Protein AF-T1B5P7-F1 (afdb_monomer)

Foldseek 3Di:
DLVVQQVVQCVPLVHQVSSQVVVVVVCVVLVQVAAHDDGRSPDDDPPGDGDQVSVQSVVVCCCVVPVVCLQVQLPQWDDDPNDIDGQLLCCSVVPVQWSGDDWDDDPVWATWDWIWGADPNDIDIGTDTRDNDPVRNNVVRVVVVVCCVVPDDDDDPDDD

Sequence (160 aa):
GNDATVALAQKIGGTRAGFVSLMNEYARRLGLHSTHYEDVDGLPVPDHYTTARDLAKLSMDLIRDFPQYRFIFKIKKFTWDHITQRNRVTLLWTDPYVKGMKTGYTKAAGYCMIIYADRKGMRLVSVVLKTPSWDARVNDSQALITYGYNFFKNEKVAAA

Radius of gyration: 16.65 Å; Cα contacts (8 Å, |Δi|>4): 221; chains: 1; bounding box: 44×34×43 Å

InterPro domains:
  IPR001967 Peptidase S11, D-alanyl-D-alanine carboxypeptidase A, N-terminal [PF00768] (1-131)
  IPR012338 Beta-lactamase/transpeptidase-like [G3DSA:3.40.710.10] (1-150)
  IPR012338 Beta-lactamase/transpeptidase-like [SSF56601] (1-155)

Solvent-accessible surface area (backbone atoms only — not comparable to full-atom values): 9237 Å² total; per-residue (Å²): 107,54,68,58,35,47,56,49,24,30,72,74,34,71,32,62,68,47,29,26,54,50,51,44,51,50,29,58,76,72,66,27,86,64,49,39,60,69,56,75,61,72,69,95,55,81,80,51,47,64,42,62,66,42,52,46,50,54,50,52,50,48,52,67,77,39,60,90,56,50,62,64,39,54,47,59,65,53,74,55,94,92,44,74,47,70,50,78,49,61,52,57,79,77,36,92,40,39,42,24,68,46,62,49,75,46,92,87,56,30,23,28,30,38,40,35,32,51,59,96,84,46,70,48,74,37,61,44,71,52,28,94,36,76,62,49,29,51,52,52,42,51,48,52,51,51,49,47,66,75,77,51,80,86,76,86,87,68,87,132

Structure (mmCIF, N/CA/C/O backbone):
data_AF-T1B5P7-F1
#
_entry.id   AF-T1B5P7-F1
#
loop_
_atom_site.group_PDB
_atom_site.id
_atom_site.type_symbol
_atom_site.label_atom_id
_atom_site.label_alt_id
_atom_site.label_comp_id
_atom_site.label_asym_id
_atom_site.label_entity_id
_atom_site.label_seq_id
_atom_site.pdbx_PDB_ins_code
_atom_site.Cartn_x
_atom_site.Cartn_y
_atom_site.Cartn_z
_atom_site.occupancy
_atom_site.B_iso_or_equiv
_atom_site.auth_seq_id
_atom_site.auth_comp_id
_atom_site.auth_asym_id
_atom_site.auth_atom_id
_atom_site.pdbx_PDB_model_num
ATOM 1 N N . GLY A 1 1 ? 11.985 1.465 -2.687 1.00 90.31 1 GLY A N 1
ATOM 2 C CA . GLY A 1 1 ? 12.492 1.897 -3.995 1.00 90.31 1 GLY A CA 1
ATOM 3 C C . GLY A 1 1 ? 12.246 0.783 -4.977 1.00 90.31 1 GLY A C 1
ATOM 4 O O . GLY A 1 1 ? 12.108 -0.354 -4.535 1.00 90.31 1 GLY A O 1
ATOM 5 N N . ASN A 1 2 ? 12.152 1.117 -6.260 1.00 95.62 2 ASN A N 1
ATOM 6 C CA . ASN A 1 2 ? 11.946 0.131 -7.324 1.00 95.62 2 ASN A CA 1
ATOM 7 C C . ASN A 1 2 ? 13.191 -0.761 -7.502 1.00 95.62 2 ASN A C 1
ATOM 9 O O . ASN A 1 2 ? 13.100 -1.969 -7.684 1.00 95.62 2 ASN A O 1
ATOM 13 N N . ASP A 1 3 ? 14.370 -0.169 -7.339 1.00 96.38 3 ASP A N 1
ATOM 14 C CA . ASP A 1 3 ? 15.662 -0.846 -7.234 1.00 96.38 3 ASP A CA 1
ATOM 15 C C . ASP A 1 3 ? 15.690 -1.932 -6.144 1.00 96.38 3 ASP A C 1
ATOM 17 O O . ASP A 1 3 ? 16.032 -3.083 -6.408 1.00 96.38 3 ASP A O 1
ATOM 21 N N . ALA A 1 4 ? 15.254 -1.595 -4.929 1.00 96.56 4 ALA A N 1
ATOM 22 C CA . ALA A 1 4 ? 15.198 -2.526 -3.809 1.00 96.56 4 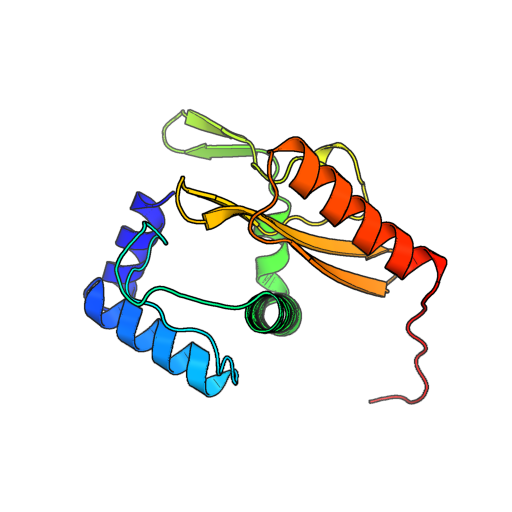ALA A CA 1
ATOM 23 C C . ALA A 1 4 ? 14.209 -3.676 -4.062 1.00 96.56 4 ALA A C 1
ATOM 25 O O . ALA A 1 4 ? 14.487 -4.814 -3.684 1.00 96.56 4 ALA A O 1
ATOM 26 N N . THR A 1 5 ? 13.069 -3.410 -4.714 1.00 96.31 5 THR A N 1
ATOM 27 C CA . THR A 1 5 ? 12.117 -4.471 -5.083 1.00 96.31 5 THR A CA 1
ATOM 28 C C . THR A 1 5 ? 12.699 -5.409 -6.137 1.00 96.31 5 THR A C 1
ATOM 30 O O . THR A 1 5 ? 12.533 -6.618 -6.008 1.00 96.31 5 THR A O 1
ATOM 33 N N . VAL A 1 6 ? 13.449 -4.894 -7.119 1.00 97.50 6 VAL A N 1
ATOM 34 C CA . VAL A 1 6 ? 14.151 -5.728 -8.111 1.00 97.50 6 VAL A CA 1
ATOM 35 C C . VAL A 1 6 ? 15.223 -6.595 -7.449 1.00 97.50 6 VAL A C 1
ATOM 37 O O . VAL A 1 6 ? 15.261 -7.800 -7.700 1.00 97.50 6 VAL A O 1
ATOM 40 N N . ALA A 1 7 ? 16.039 -6.022 -6.560 1.00 97.62 7 ALA A N 1
ATOM 41 C CA . ALA A 1 7 ? 17.080 -6.762 -5.848 1.00 97.62 7 ALA A CA 1
ATOM 42 C C . ALA A 1 7 ? 16.500 -7.909 -4.997 1.00 97.62 7 ALA A C 1
ATOM 44 O O . ALA A 1 7 ? 16.994 -9.038 -5.043 1.00 97.62 7 ALA A O 1
ATOM 45 N N . LEU A 1 8 ? 15.413 -7.651 -4.258 1.00 96.88 8 LEU A N 1
ATOM 46 C CA . LEU A 1 8 ? 14.709 -8.683 -3.489 1.00 96.88 8 LEU A CA 1
ATOM 47 C C . LEU A 1 8 ? 14.085 -9.751 -4.392 1.00 96.88 8 LEU A C 1
ATOM 49 O O . LEU A 1 8 ? 14.210 -10.941 -4.104 1.00 96.88 8 LEU A O 1
ATOM 53 N N . ALA A 1 9 ? 13.456 -9.339 -5.494 1.00 97.38 9 ALA A N 1
ATOM 54 C CA . ALA A 1 9 ? 12.840 -10.254 -6.444 1.00 97.38 9 ALA A CA 1
ATOM 55 C C . ALA A 1 9 ? 13.860 -11.227 -7.045 1.00 97.38 9 ALA A C 1
ATOM 57 O O . ALA A 1 9 ? 13.623 -12.431 -7.064 1.00 97.38 9 ALA A O 1
ATOM 58 N N . GLN A 1 10 ? 15.022 -10.729 -7.470 1.00 96.44 10 GLN A N 1
ATOM 59 C CA . GLN A 1 10 ? 16.099 -11.572 -7.992 1.00 96.44 10 GLN A CA 1
ATOM 60 C C . GLN A 1 10 ? 16.658 -12.512 -6.921 1.00 96.44 10 GLN A C 1
ATOM 62 O O . GLN A 1 10 ? 16.913 -13.680 -7.204 1.00 96.44 10 GLN A O 1
ATOM 67 N N . LYS A 1 11 ? 16.808 -12.041 -5.676 1.00 97.38 11 LYS A N 1
ATOM 68 C CA . LYS A 1 11 ? 17.317 -12.875 -4.580 1.00 97.38 11 LYS A CA 1
ATOM 69 C C . LYS A 1 11 ? 16.371 -14.022 -4.217 1.00 97.38 11 LYS A C 1
ATOM 71 O O . LYS A 1 11 ? 16.850 -15.105 -3.895 1.00 97.38 11 LYS A O 1
ATOM 76 N N . ILE A 1 12 ? 15.061 -13.776 -4.224 1.00 96.88 12 ILE A N 1
ATOM 77 C CA . ILE A 1 12 ? 14.046 -14.737 -3.766 1.00 96.88 12 ILE A CA 1
ATOM 78 C C . ILE A 1 12 ? 13.537 -15.605 -4.920 1.00 96.88 12 ILE A C 1
ATOM 80 O O . ILE A 1 12 ? 13.464 -16.821 -4.791 1.00 96.88 12 ILE A O 1
ATOM 84 N N . GLY A 1 13 ? 13.181 -14.989 -6.046 1.00 95.12 13 GLY A N 1
ATOM 85 C CA . GLY A 1 13 ? 12.607 -15.665 -7.211 1.00 95.12 13 GLY A CA 1
ATOM 86 C C . GLY A 1 13 ? 13.634 -16.103 -8.255 1.00 95.12 13 GLY A C 1
ATOM 87 O O . GLY A 1 13 ? 13.242 -16.580 -9.319 1.00 95.12 13 GLY A O 1
ATOM 88 N N . GLY A 1 14 ? 14.932 -15.878 -8.020 1.00 96.62 14 GLY A N 1
ATOM 89 C CA . GLY A 1 14 ? 16.029 -16.113 -8.971 1.00 96.62 14 GLY A CA 1
ATOM 90 C C . GLY A 1 14 ? 16.070 -15.105 -10.129 1.00 96.62 14 GLY A C 1
ATOM 91 O O . GLY A 1 14 ? 17.137 -14.675 -10.559 1.00 96.62 14 GLY A O 1
ATOM 92 N N . THR A 1 15 ? 14.903 -14.678 -10.612 1.00 97.38 15 THR A N 1
ATOM 93 C CA . THR A 1 15 ? 14.708 -13.666 -11.655 1.00 97.38 15 THR A CA 1
ATOM 94 C C . THR A 1 15 ? 13.491 -12.792 -11.333 1.00 97.38 15 THR A C 1
ATOM 96 O O . THR A 1 15 ? 12.664 -13.151 -10.492 1.00 97.38 15 THR A O 1
ATOM 99 N N . ARG A 1 16 ? 13.333 -11.656 -12.032 1.00 96.75 16 ARG A N 1
ATOM 100 C CA . ARG A 1 16 ? 12.117 -10.822 -11.927 1.00 96.75 16 ARG A CA 1
ATOM 101 C C . ARG A 1 16 ? 10.865 -11.624 -12.300 1.00 96.75 16 ARG A C 1
ATOM 103 O O . ARG A 1 16 ? 9.913 -11.637 -11.531 1.00 96.75 16 ARG A O 1
ATOM 110 N N . ALA A 1 17 ? 10.908 -12.345 -13.423 1.00 97.12 17 ALA A N 1
ATOM 111 C CA . ALA A 1 17 ? 9.800 -13.178 -13.891 1.00 97.12 17 ALA A CA 1
ATOM 112 C C . ALA A 1 17 ? 9.455 -14.300 -12.898 1.00 97.12 17 ALA A C 1
ATOM 114 O O . ALA A 1 17 ? 8.288 -14.520 -12.592 1.00 97.12 17 ALA A O 1
ATOM 115 N N . GLY A 1 18 ? 10.469 -14.960 -12.327 1.00 98.00 18 GLY A N 1
ATOM 116 C CA . GLY A 1 18 ? 10.265 -15.972 -11.289 1.00 98.00 18 GLY A CA 1
ATOM 117 C C . GLY A 1 18 ? 9.552 -15.410 -10.059 1.00 98.00 18 GLY A C 1
ATOM 118 O O . GLY A 1 18 ? 8.636 -16.037 -9.533 1.00 98.00 18 GLY A O 1
ATOM 119 N N . PHE A 1 19 ? 9.900 -14.192 -9.636 1.00 98.50 19 PHE A N 1
ATOM 120 C CA . PHE A 1 19 ? 9.207 -13.535 -8.530 1.00 98.50 19 PHE A CA 1
ATOM 121 C C . PHE A 1 19 ? 7.778 -13.101 -8.890 1.00 98.50 19 PHE A C 1
ATOM 123 O O . PHE A 1 19 ? 6.884 -13.261 -8.066 1.00 98.50 19 PHE A O 1
ATOM 130 N N . VAL A 1 20 ? 7.526 -12.620 -10.112 1.00 98.44 20 VAL A N 1
ATOM 131 C CA . VAL A 1 20 ? 6.162 -12.316 -10.592 1.00 98.44 20 VAL A CA 1
ATOM 132 C C . VAL A 1 20 ? 5.275 -13.568 -10.563 1.00 98.44 20 VAL A C 1
ATOM 134 O O . VAL A 1 20 ? 4.141 -13.507 -10.084 1.00 98.44 20 VAL A O 1
ATOM 137 N N . SER A 1 21 ? 5.801 -14.729 -10.965 1.00 98.38 21 SER A N 1
ATOM 138 C CA . SER A 1 21 ? 5.089 -16.009 -10.837 1.00 98.38 21 SER A CA 1
ATOM 139 C C . SER A 1 21 ? 4.697 -16.309 -9.387 1.00 98.38 21 SER A C 1
ATOM 141 O O . SER A 1 21 ? 3.554 -16.693 -9.133 1.00 98.38 21 SER A O 1
ATOM 143 N N . LEU A 1 22 ? 5.598 -16.063 -8.425 1.00 98.31 22 LEU A N 1
ATOM 144 C CA . LEU A 1 22 ? 5.288 -16.184 -6.995 1.00 98.31 22 LEU A CA 1
ATOM 145 C C . LEU A 1 22 ? 4.212 -15.179 -6.567 1.00 98.31 22 LEU A C 1
ATOM 147 O O . LEU A 1 22 ? 3.277 -15.555 -5.866 1.00 98.31 22 LEU A O 1
ATOM 151 N N . MET A 1 23 ? 4.291 -13.917 -7.000 1.00 98.50 23 MET A N 1
ATOM 152 C CA . MET A 1 23 ? 3.285 -12.897 -6.676 1.00 98.50 23 MET A CA 1
ATOM 153 C C . MET A 1 23 ? 1.882 -13.329 -7.125 1.00 98.50 23 MET A C 1
ATOM 155 O O . MET A 1 23 ? 0.939 -13.255 -6.337 1.00 98.50 23 MET A O 1
ATOM 159 N N . ASN A 1 24 ? 1.745 -13.847 -8.348 1.00 98.62 24 ASN A N 1
ATOM 160 C CA . ASN A 1 24 ? 0.469 -14.337 -8.881 1.00 98.62 24 ASN A CA 1
ATOM 161 C C . ASN A 1 24 ? 0.011 -15.654 -8.234 1.00 98.62 24 ASN A C 1
ATOM 163 O O . ASN A 1 24 ? -1.187 -15.913 -8.094 1.00 98.62 24 ASN A O 1
ATOM 167 N N . GLU A 1 25 ? 0.939 -16.506 -7.800 1.00 98.31 25 GLU A N 1
ATOM 168 C CA . GLU A 1 25 ? 0.613 -17.669 -6.977 1.00 98.31 25 GLU A CA 1
ATOM 169 C C . GLU A 1 25 ? 0.034 -17.252 -5.619 1.00 98.31 25 GLU A C 1
ATOM 171 O O . GLU A 1 25 ? -1.021 -17.750 -5.220 1.00 98.31 25 GLU A O 1
ATOM 176 N N . TYR A 1 26 ? 0.667 -16.298 -4.934 1.00 98.00 26 TYR A N 1
ATOM 177 C CA . TYR A 1 26 ? 0.156 -15.760 -3.675 1.00 98.00 26 TYR A CA 1
ATOM 178 C C . TYR A 1 26 ? -1.169 -15.024 -3.861 1.00 98.00 26 TYR A C 1
ATOM 180 O O . TYR A 1 26 ? -2.063 -15.210 -3.039 1.00 98.00 26 TYR A O 1
ATOM 188 N N . ALA A 1 27 ? -1.346 -14.266 -4.946 1.00 98.50 27 ALA A N 1
ATOM 189 C CA . ALA A 1 27 ? -2.622 -13.634 -5.269 1.00 98.50 27 ALA A CA 1
ATOM 190 C C . ALA A 1 27 ? -3.759 -14.667 -5.315 1.00 98.50 27 ALA A C 1
ATOM 192 O O . ALA A 1 27 ? -4.775 -14.497 -4.642 1.00 98.50 27 ALA A O 1
ATOM 193 N N . ARG A 1 28 ? -3.550 -15.798 -6.004 1.00 98.12 28 ARG A N 1
ATOM 194 C CA . ARG A 1 28 ? -4.520 -16.906 -6.044 1.00 98.12 28 ARG A CA 1
ATOM 195 C C . ARG A 1 28 ? -4.746 -17.538 -4.672 1.00 98.12 28 ARG A C 1
ATOM 197 O O . ARG A 1 28 ? -5.8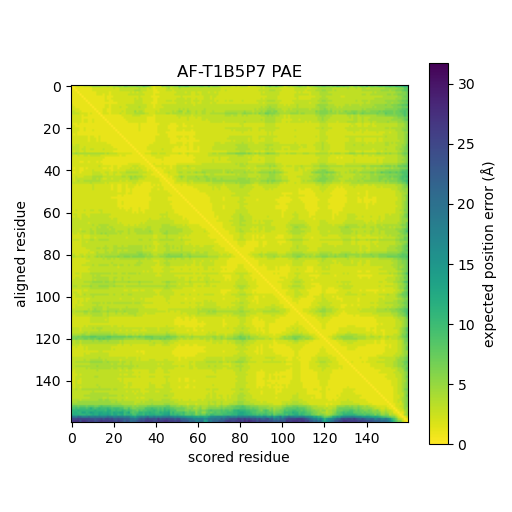95 -17.702 -4.273 1.00 98.12 28 ARG A O 1
ATOM 204 N N . ARG A 1 29 ? -3.677 -17.855 -3.931 1.00 97.88 29 ARG A N 1
ATOM 205 C CA . ARG A 1 29 ? -3.766 -18.460 -2.584 1.00 97.88 29 ARG A CA 1
ATOM 206 C C . ARG A 1 29 ? -4.511 -17.568 -1.588 1.00 97.88 29 ARG A C 1
ATOM 208 O O . ARG A 1 29 ? -5.212 -18.068 -0.717 1.00 97.88 29 ARG A O 1
ATOM 215 N N . LEU A 1 30 ? -4.366 -16.253 -1.726 1.00 97.50 30 LEU A N 1
ATOM 216 C CA . LEU A 1 30 ? -5.038 -15.259 -0.895 1.00 97.50 30 LEU A CA 1
ATOM 217 C C . LEU A 1 30 ? -6.450 -14.917 -1.396 1.00 97.50 30 LEU A C 1
ATOM 219 O O . LEU A 1 30 ? -7.139 -14.150 -0.726 1.00 97.50 30 LEU A O 1
ATOM 223 N N . GLY A 1 31 ? -6.901 -15.460 -2.531 1.00 98.12 31 GLY A N 1
ATOM 224 C CA . GLY A 1 31 ? -8.217 -15.161 -3.104 1.00 98.12 31 GLY A CA 1
ATOM 225 C C . GLY A 1 31 ? -8.336 -13.745 -3.680 1.00 98.12 31 GLY A C 1
ATOM 226 O O . GLY A 1 31 ? -9.409 -13.148 -3.630 1.00 98.12 31 GLY A O 1
ATOM 227 N N . LEU A 1 32 ? -7.239 -13.178 -4.191 1.00 98.56 32 LEU A N 1
ATOM 228 C CA . LEU A 1 32 ? -7.210 -11.882 -4.880 1.00 98.56 32 LEU A CA 1
ATOM 229 C C . LEU A 1 32 ? -7.627 -12.070 -6.348 1.00 98.56 32 LEU A C 1
ATOM 231 O O . LEU A 1 32 ? -6.805 -12.035 -7.261 1.00 98.56 32 LEU A O 1
ATOM 235 N N . HIS A 1 33 ? -8.908 -12.367 -6.566 1.00 96.56 33 HIS A N 1
ATOM 236 C CA . HIS A 1 33 ? -9.436 -12.802 -7.866 1.00 96.56 33 HIS A CA 1
ATOM 237 C C . HIS A 1 33 ? -9.447 -11.722 -8.953 1.00 96.56 33 HIS A C 1
ATOM 239 O O . HIS A 1 33 ? -9.690 -12.028 -10.116 1.00 96.56 33 HIS A O 1
ATOM 245 N N . SER A 1 34 ? -9.223 -10.461 -8.598 1.00 98.50 34 SER A N 1
ATOM 246 C CA . SER A 1 34 ? -9.196 -9.334 -9.528 1.00 98.50 34 SER A CA 1
ATOM 247 C C . SER A 1 34 ? -7.844 -8.626 -9.480 1.00 98.50 34 SER A C 1
ATOM 249 O O . SER A 1 34 ? -7.777 -7.401 -9.590 1.00 98.50 34 SER A O 1
ATOM 251 N N . THR A 1 35 ? -6.775 -9.402 -9.292 1.00 98.62 35 THR A N 1
ATOM 252 C CA . THR A 1 35 ? -5.394 -8.932 -9.223 1.00 98.62 35 THR A CA 1
ATOM 253 C C . THR A 1 35 ? -4.493 -9.800 -10.089 1.00 98.62 35 THR A C 1
ATOM 255 O O . THR A 1 35 ? -4.491 -11.022 -9.952 1.00 98.62 35 THR A O 1
ATOM 258 N N . HIS A 1 36 ? -3.700 -9.154 -10.940 1.00 98.56 36 HIS A N 1
ATOM 259 C CA . HIS A 1 36 ? -2.663 -9.784 -11.748 1.00 98.56 36 HIS A CA 1
ATOM 260 C C . HIS A 1 36 ? -1.420 -8.898 -11.759 1.00 98.56 36 HIS A C 1
ATOM 262 O O . HIS A 1 36 ? -1.506 -7.683 -11.950 1.00 98.56 36 HIS A O 1
ATOM 268 N N . TYR A 1 37 ? -0.266 -9.507 -11.518 1.00 98.50 37 TYR A N 1
ATOM 269 C CA . TYR A 1 37 ? 1.023 -8.836 -11.490 1.00 98.50 37 TYR A CA 1
ATOM 270 C C . TYR A 1 37 ? 1.838 -9.211 -12.722 1.00 98.50 37 TYR A C 1
ATOM 272 O O . TYR A 1 37 ? 1.968 -10.385 -13.053 1.00 98.50 37 TYR A O 1
ATOM 280 N N . GLU A 1 38 ? 2.448 -8.207 -13.338 1.00 98.06 38 GLU A N 1
ATOM 281 C CA . GLU A 1 38 ? 3.371 -8.362 -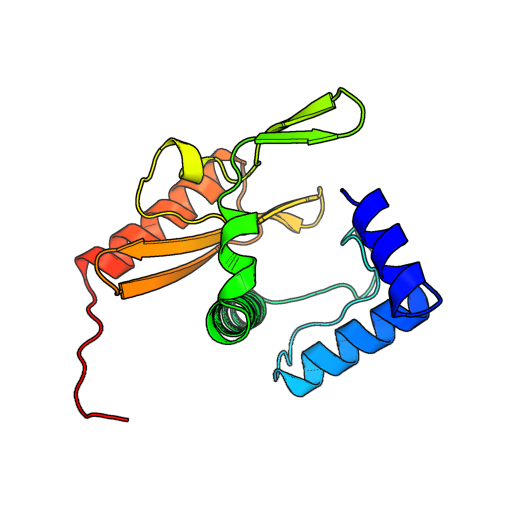14.478 1.00 98.06 38 GLU A CA 1
ATOM 282 C C . GLU A 1 38 ? 4.745 -7.730 -14.206 1.00 98.06 38 GLU A C 1
ATOM 284 O O . GLU A 1 38 ? 5.684 -7.863 -14.984 1.00 98.06 38 GLU A O 1
ATOM 289 N N . ASP A 1 39 ? 4.896 -7.048 -13.067 1.00 96.12 39 ASP A N 1
ATOM 290 C CA . ASP A 1 39 ? 6.175 -6.483 -12.644 1.00 96.12 39 ASP A CA 1
ATOM 291 C C . ASP A 1 39 ? 6.288 -6.473 -11.118 1.00 96.12 39 ASP A C 1
ATOM 293 O O . ASP A 1 39 ? 5.296 -6.523 -10.390 1.00 96.12 39 ASP A O 1
ATOM 297 N N . VAL A 1 40 ? 7.521 -6.396 -10.634 1.00 96.81 40 VAL A N 1
ATOM 298 C CA . VAL A 1 40 ? 7.879 -6.464 -9.215 1.00 96.81 40 VAL A CA 1
ATOM 299 C C . VAL A 1 40 ? 7.899 -5.095 -8.540 1.00 96.81 40 VAL A C 1
ATOM 301 O O . VAL A 1 40 ? 7.814 -5.014 -7.316 1.00 96.81 40 VAL A O 1
ATOM 304 N N . ASP A 1 41 ? 8.035 -4.018 -9.317 1.00 94.81 41 ASP A N 1
ATOM 305 C CA . ASP A 1 41 ? 8.177 -2.653 -8.801 1.00 94.81 41 ASP A CA 1
ATOM 306 C C . ASP A 1 41 ? 6.920 -1.776 -8.991 1.00 94.81 41 ASP A C 1
ATOM 308 O O . ASP A 1 41 ? 6.811 -0.703 -8.385 1.00 94.81 41 ASP A O 1
ATOM 312 N N . GLY A 1 42 ? 5.941 -2.267 -9.760 1.00 92.38 42 GLY A N 1
ATOM 313 C CA . GLY A 1 42 ? 4.647 -1.622 -9.988 1.00 92.38 42 GLY A CA 1
ATOM 314 C C . GLY A 1 42 ? 4.661 -0.496 -11.025 1.00 92.38 42 GLY A C 1
ATOM 315 O O . GLY A 1 42 ? 3.723 0.309 -11.051 1.00 92.38 42 GLY A O 1
ATOM 316 N N . LEU A 1 43 ? 5.708 -0.387 -11.851 1.00 93.94 43 LEU A N 1
ATOM 317 C CA . LEU A 1 43 ? 5.681 0.494 -13.015 1.00 93.94 43 LEU A CA 1
ATOM 318 C C . LEU A 1 43 ? 4.595 0.062 -14.021 1.00 93.94 43 LEU A C 1
ATOM 320 O O . LEU A 1 43 ? 4.212 -1.108 -14.057 1.00 93.94 43 LEU A O 1
ATOM 324 N N . PRO A 1 44 ? 4.053 0.999 -14.828 1.00 93.31 44 PRO A N 1
ATOM 325 C CA . PRO A 1 44 ? 2.992 0.677 -15.775 1.00 93.31 44 PRO A CA 1
ATOM 326 C C . PRO A 1 44 ? 3.457 -0.333 -16.825 1.00 93.31 44 PRO A C 1
ATOM 328 O O . PRO A 1 44 ? 4.335 -0.028 -17.631 1.00 93.31 44 PRO A O 1
ATOM 331 N N . VAL A 1 45 ? 2.812 -1.495 -16.848 1.00 95.44 45 VAL A N 1
ATOM 332 C CA . VAL A 1 45 ? 2.955 -2.517 -17.889 1.00 95.44 45 VAL A CA 1
ATOM 333 C C . VAL A 1 45 ? 1.561 -3.075 -18.221 1.00 95.44 45 VAL A C 1
ATOM 335 O O . VAL A 1 45 ? 0.665 -2.976 -17.373 1.00 95.44 45 VAL A O 1
ATOM 338 N N . PRO A 1 46 ? 1.331 -3.608 -19.436 1.00 96.12 46 PRO A N 1
ATOM 339 C CA . PRO A 1 46 ? 0.067 -4.259 -19.783 1.00 96.12 46 PRO A CA 1
ATOM 340 C C . PRO A 1 46 ? -0.307 -5.354 -18.782 1.00 96.12 46 PRO A C 1
ATOM 342 O O . PRO A 1 46 ? 0.571 -5.943 -18.164 1.00 96.12 46 PRO A O 1
ATOM 345 N N . ASP A 1 47 ? -1.606 -5.584 -18.600 1.00 96.12 47 ASP A N 1
ATOM 346 C CA . ASP A 1 47 ? -2.171 -6.609 -17.712 1.00 96.12 47 ASP A CA 1
ATOM 347 C C . ASP A 1 47 ? -1.757 -6.541 -16.227 1.00 96.12 47 ASP A C 1
ATOM 349 O O . ASP A 1 47 ? -2.195 -7.359 -15.431 1.00 96.12 47 ASP A O 1
ATOM 353 N N . HIS A 1 48 ? -1.043 -5.505 -15.778 1.00 97.62 48 HIS A N 1
ATOM 354 C CA . HIS A 1 48 ? -0.784 -5.268 -14.355 1.00 97.62 48 HIS A CA 1
ATOM 355 C C . HIS A 1 48 ? -1.954 -4.526 -13.691 1.00 97.62 48 HIS A C 1
ATOM 357 O O . HIS A 1 48 ? -2.084 -3.303 -13.820 1.00 97.62 48 HIS A O 1
ATOM 363 N N . TYR A 1 49 ? -2.803 -5.233 -12.946 1.00 97.75 49 TYR A N 1
ATOM 364 C CA . TYR A 1 49 ? -4.005 -4.649 -12.343 1.00 97.75 49 TYR A CA 1
ATOM 365 C C . TYR A 1 49 ? -4.352 -5.226 -10.970 1.00 97.75 49 TYR A C 1
ATOM 367 O O . TYR A 1 49 ? -3.890 -6.282 -10.552 1.00 97.75 49 TYR A O 1
ATOM 375 N N . THR A 1 50 ? -5.198 -4.495 -10.248 1.00 98.44 50 THR A N 1
ATOM 376 C CA . THR A 1 50 ? -5.778 -4.903 -8.966 1.00 98.44 50 THR A CA 1
ATOM 377 C C . THR A 1 50 ? -7.067 -4.115 -8.709 1.00 98.44 50 THR A C 1
ATOM 379 O O . THR A 1 50 ? -7.427 -3.224 -9.483 1.00 98.44 50 THR A O 1
ATOM 382 N N . THR A 1 51 ? -7.750 -4.388 -7.598 1.00 98.62 51 THR A N 1
ATOM 383 C CA . THR A 1 51 ? -8.925 -3.634 -7.145 1.00 98.62 51 THR A CA 1
ATOM 384 C C . THR A 1 51 ? -8.730 -3.097 -5.732 1.00 98.62 51 THR A C 1
ATOM 386 O O . THR A 1 51 ? -7.909 -3.591 -4.959 1.00 98.62 51 THR A O 1
ATOM 389 N N . ALA A 1 52 ? -9.536 -2.103 -5.344 1.00 98.50 52 ALA A N 1
ATOM 390 C CA . ALA A 1 52 ? -9.524 -1.600 -3.971 1.00 98.50 52 ALA A CA 1
ATOM 391 C C . ALA A 1 52 ? -9.849 -2.704 -2.945 1.00 98.50 52 ALA A C 1
ATOM 393 O O . ALA A 1 52 ? -9.275 -2.725 -1.858 1.00 98.50 52 ALA A O 1
ATOM 394 N N . ARG A 1 53 ? -10.733 -3.646 -3.307 1.00 98.69 53 ARG A N 1
ATOM 395 C CA . ARG A 1 53 ? -11.129 -4.778 -2.460 1.00 98.69 53 ARG A CA 1
ATOM 396 C C . ARG A 1 53 ? -9.974 -5.754 -2.242 1.00 98.69 53 ARG A C 1
ATOM 398 O O . ARG A 1 53 ? -9.702 -6.107 -1.096 1.00 98.69 53 ARG A O 1
ATOM 405 N N . ASP A 1 54 ? -9.284 -6.143 -3.308 1.00 98.81 54 ASP A N 1
ATOM 406 C CA . ASP A 1 54 ? -8.153 -7.071 -3.218 1.00 98.81 54 ASP A CA 1
ATOM 407 C C . ASP A 1 54 ? -6.990 -6.452 -2.443 1.00 98.81 54 ASP A C 1
ATOM 409 O O . ASP A 1 54 ? -6.413 -7.092 -1.567 1.00 98.81 54 ASP A O 1
ATOM 413 N N . LEU A 1 55 ? -6.702 -5.169 -2.674 1.00 98.69 55 LEU A N 1
ATOM 414 C CA . LEU A 1 55 ? -5.699 -4.438 -1.903 1.00 98.69 55 LEU A CA 1
ATOM 415 C C . LEU A 1 55 ? -6.067 -4.322 -0.421 1.00 98.69 55 LEU A C 1
ATOM 417 O O . LEU A 1 55 ? -5.187 -4.439 0.437 1.00 98.69 55 LEU A O 1
ATOM 421 N N . ALA A 1 56 ? -7.348 -4.115 -0.098 1.00 98.50 56 ALA A N 1
ATOM 422 C CA . ALA A 1 56 ? -7.813 -4.107 1.284 1.00 98.50 56 ALA A CA 1
ATOM 423 C C . ALA A 1 56 ? -7.612 -5.484 1.928 1.00 98.50 56 ALA A C 1
ATOM 425 O O . ALA A 1 56 ? -7.076 -5.564 3.034 1.00 98.50 56 ALA A O 1
ATOM 426 N N . LYS A 1 57 ? -7.964 -6.566 1.220 1.00 98.50 57 LYS A N 1
ATOM 427 C CA . LYS A 1 57 ? -7.749 -7.940 1.686 1.00 98.50 57 LYS A CA 1
ATOM 428 C C . LYS A 1 57 ? -6.269 -8.233 1.922 1.00 98.50 57 LYS A C 1
ATOM 430 O O . LYS A 1 57 ? -5.906 -8.615 3.030 1.00 98.50 57 LYS A O 1
ATOM 435 N N . LEU A 1 58 ? -5.421 -7.976 0.927 1.00 98.38 58 LEU A N 1
ATOM 436 C CA . LEU A 1 58 ? -3.973 -8.161 1.017 1.00 98.38 58 LEU A CA 1
ATOM 437 C C . LEU A 1 58 ? -3.381 -7.388 2.199 1.00 98.38 58 LEU A C 1
ATOM 439 O O . LEU A 1 58 ? -2.557 -7.913 2.942 1.00 98.38 58 LEU A O 1
ATOM 443 N N . SER A 1 59 ? -3.825 -6.148 2.404 1.00 98.00 59 SER A N 1
ATOM 444 C CA . SER A 1 59 ? -3.380 -5.319 3.524 1.00 98.00 59 SER A CA 1
ATOM 445 C C . SER A 1 59 ? -3.790 -5.911 4.871 1.00 98.00 59 SER A C 1
ATOM 447 O O . SER A 1 59 ? -2.967 -5.974 5.783 1.00 98.00 59 SER A O 1
ATOM 449 N N . MET A 1 60 ? -5.040 -6.365 5.005 1.00 96.75 60 MET A N 1
ATOM 450 C CA . MET A 1 60 ? -5.527 -7.014 6.224 1.00 96.75 60 MET A CA 1
ATOM 451 C C . MET A 1 60 ? -4.783 -8.321 6.514 1.00 96.75 60 MET A C 1
ATOM 453 O O . MET A 1 60 ? -4.373 -8.527 7.656 1.00 96.75 60 MET A O 1
ATOM 457 N N . ASP A 1 61 ? -4.560 -9.160 5.500 1.00 97.06 61 ASP A N 1
ATOM 458 C CA . ASP A 1 61 ? -3.803 -10.410 5.623 1.00 97.06 61 ASP A CA 1
ATOM 459 C C . ASP A 1 61 ? -2.346 -10.128 6.025 1.00 97.06 61 ASP A C 1
ATOM 461 O O . ASP A 1 61 ? -1.852 -10.701 6.992 1.00 97.06 61 ASP A O 1
ATOM 465 N N . LEU A 1 62 ? -1.684 -9.153 5.388 1.00 96.12 62 LEU A N 1
ATOM 466 C CA . LEU A 1 62 ? -0.319 -8.743 5.735 1.00 96.12 62 LEU A CA 1
ATOM 467 C C . LEU A 1 62 ? -0.212 -8.267 7.188 1.00 96.12 62 LEU A C 1
ATOM 469 O O . LEU A 1 62 ? 0.715 -8.635 7.909 1.00 96.12 62 LEU A O 1
ATOM 473 N N . ILE A 1 63 ? -1.166 -7.446 7.632 1.00 95.44 63 ILE A N 1
ATOM 474 C CA . ILE A 1 63 ? -1.212 -6.978 9.016 1.00 95.44 63 ILE A CA 1
ATOM 475 C C . ILE A 1 63 ? -1.441 -8.169 9.943 1.00 95.44 63 ILE A C 1
ATOM 477 O O . ILE A 1 63 ? -0.726 -8.276 10.936 1.00 95.44 63 ILE A O 1
ATOM 481 N N 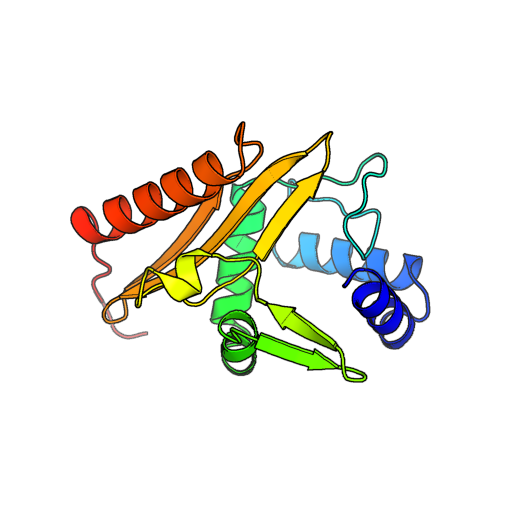. ARG A 1 64 ? -2.406 -9.049 9.662 1.00 94.94 64 ARG A N 1
ATOM 482 C CA . ARG A 1 64 ? -2.762 -10.193 10.514 1.00 94.94 64 ARG A CA 1
ATOM 483 C C . ARG A 1 64 ? -1.612 -11.189 10.651 1.00 94.94 64 ARG A C 1
ATOM 485 O O . ARG A 1 64 ? -1.243 -11.489 11.783 1.00 94.94 64 ARG A O 1
ATOM 492 N N . ASP A 1 65 ? -1.055 -11.632 9.530 1.00 96.56 65 ASP A N 1
ATOM 493 C CA . ASP A 1 65 ? -0.172 -12.802 9.450 1.00 96.56 65 ASP A CA 1
ATOM 494 C C . ASP A 1 65 ? 1.297 -12.452 9.704 1.00 96.56 65 ASP A C 1
ATOM 496 O O . ASP A 1 65 ? 2.081 -13.309 10.106 1.00 96.56 65 ASP A O 1
ATOM 500 N N . PHE A 1 66 ? 1.667 -11.176 9.541 1.00 96.38 66 PHE A N 1
ATOM 501 C CA . PHE A 1 66 ? 3.037 -10.703 9.741 1.00 96.38 66 PHE A CA 1
ATOM 502 C C . PHE A 1 66 ? 3.136 -9.546 10.753 1.00 96.38 66 PHE A C 1
ATOM 504 O O . PHE A 1 66 ? 3.669 -8.469 10.444 1.00 96.38 66 PHE A O 1
ATOM 511 N N . PRO A 1 67 ? 2.645 -9.726 11.997 1.00 95.12 67 PRO A N 1
ATOM 512 C CA . PRO A 1 67 ? 2.660 -8.682 13.018 1.00 95.12 67 PRO A CA 1
ATOM 513 C C . PRO A 1 67 ? 4.057 -8.130 13.316 1.00 95.12 67 PRO A C 1
ATOM 515 O O . PRO A 1 67 ? 4.198 -6.932 13.579 1.00 95.12 67 PRO A O 1
ATOM 518 N N . GLN A 1 68 ? 5.081 -8.977 13.217 1.00 96.50 68 GLN A N 1
ATOM 519 C CA . GLN A 1 68 ? 6.484 -8.644 13.435 1.00 96.50 68 GLN A CA 1
ATOM 520 C C . GLN A 1 68 ? 7.036 -7.631 12.427 1.00 96.50 68 GLN A C 1
ATOM 522 O O . GLN A 1 68 ? 8.016 -6.965 12.738 1.00 96.50 68 GLN A O 1
ATOM 527 N N . TYR A 1 69 ? 6.413 -7.459 11.254 1.00 94.88 69 TYR A N 1
ATOM 528 C CA . TYR A 1 69 ? 6.875 -6.518 10.223 1.00 94.88 69 TYR A CA 1
ATOM 529 C C . TYR A 1 69 ? 6.072 -5.216 10.164 1.00 94.88 69 TYR A C 1
ATOM 531 O O . TYR A 1 69 ? 6.491 -4.267 9.500 1.00 94.88 69 TYR A O 1
ATOM 539 N N . ARG A 1 70 ? 4.969 -5.094 10.920 1.00 92.56 70 ARG A N 1
ATOM 540 C CA . ARG A 1 70 ? 4.133 -3.875 10.950 1.00 92.56 70 ARG A CA 1
ATOM 541 C C . ARG A 1 70 ? 4.934 -2.611 11.276 1.00 92.56 70 ARG A C 1
ATOM 543 O O . ARG A 1 70 ? 4.554 -1.516 10.867 1.00 92.56 70 ARG A O 1
ATOM 550 N N . PHE A 1 71 ? 6.035 -2.742 12.022 1.00 94.19 71 PHE A N 1
ATOM 551 C CA . PHE A 1 71 ? 6.858 -1.597 12.398 1.00 94.19 71 PHE A CA 1
ATOM 552 C C . PHE A 1 71 ? 7.509 -0.899 11.198 1.00 94.19 71 PHE A C 1
ATOM 554 O O . PHE A 1 71 ? 7.762 0.300 11.284 1.00 94.19 71 PHE A O 1
ATOM 561 N N . ILE A 1 72 ? 7.748 -1.608 10.091 1.00 95.94 72 ILE A N 1
ATOM 562 C CA . ILE A 1 72 ? 8.391 -1.048 8.898 1.00 95.94 72 ILE A CA 1
ATOM 563 C C . ILE A 1 72 ? 7.544 0.102 8.343 1.00 95.94 72 ILE A C 1
ATOM 565 O O . ILE A 1 72 ? 8.060 1.170 8.018 1.00 95.94 72 ILE A O 1
ATOM 569 N N . PHE A 1 73 ? 6.220 -0.068 8.332 1.00 96.44 73 PHE A N 1
ATOM 570 C CA . PHE A 1 73 ? 5.285 0.918 7.798 1.00 96.44 73 PHE A CA 1
ATOM 571 C C . PHE A 1 73 ? 5.243 2.235 8.580 1.00 96.44 73 PHE A C 1
ATOM 573 O O . PHE A 1 73 ? 4.969 3.276 7.982 1.00 96.44 73 PHE A O 1
ATOM 580 N N . LYS A 1 74 ? 5.554 2.213 9.884 1.00 95.62 74 LYS A N 1
ATOM 581 C CA . LYS A 1 74 ? 5.579 3.410 10.747 1.00 95.62 74 LYS A CA 1
ATOM 582 C C . LYS A 1 74 ? 6.935 4.120 10.775 1.00 95.62 74 LYS A C 1
ATOM 584 O O . LYS A 1 74 ? 7.042 5.173 11.407 1.00 95.62 74 LYS A O 1
ATOM 589 N N . ILE A 1 75 ? 7.967 3.581 10.117 1.00 97.00 75 ILE A N 1
ATOM 590 C CA . ILE A 1 75 ? 9.268 4.251 10.014 1.00 97.00 75 ILE A CA 1
ATOM 591 C C . ILE A 1 75 ? 9.064 5.562 9.258 1.00 97.00 75 ILE A C 1
ATOM 593 O O . ILE A 1 75 ? 8.661 5.581 8.097 1.00 97.00 75 ILE A O 1
ATOM 597 N N . LYS A 1 76 ? 9.318 6.676 9.945 1.00 97.06 76 LYS A N 1
ATOM 598 C CA . LYS A 1 76 ? 9.089 8.032 9.435 1.00 97.06 76 LYS A CA 1
ATOM 599 C C . LYS A 1 76 ? 10.214 8.519 8.522 1.00 97.06 76 LYS A C 1
ATOM 601 O O . LYS A 1 76 ? 9.956 9.225 7.544 1.00 97.06 76 LYS A O 1
ATOM 606 N N . LYS A 1 77 ? 11.452 8.155 8.848 1.00 97.88 77 LYS A N 1
ATOM 607 C CA . LYS A 1 77 ? 12.662 8.466 8.086 1.00 97.88 77 LYS A CA 1
ATOM 608 C C . LYS A 1 77 ? 13.577 7.251 8.098 1.00 97.88 77 LYS A C 1
ATOM 610 O O . LYS A 1 77 ? 13.666 6.579 9.120 1.00 97.88 77 LYS A O 1
ATOM 615 N N . PHE A 1 78 ? 14.241 7.002 6.983 1.00 97.44 78 PHE A N 1
ATOM 616 C CA . PHE A 1 78 ? 15.232 5.943 6.847 1.00 97.44 78 PHE A CA 1
ATOM 617 C C . PHE A 1 78 ? 16.425 6.489 6.068 1.00 97.44 78 PHE A C 1
ATOM 619 O O . PHE A 1 78 ? 16.230 7.202 5.081 1.00 97.44 78 PHE A O 1
ATOM 626 N N . THR A 1 79 ? 17.632 6.177 6.527 1.00 97.81 79 THR A N 1
ATOM 627 C CA . THR A 1 79 ? 18.880 6.620 5.904 1.00 97.81 79 THR A CA 1
ATOM 628 C C . THR A 1 79 ? 19.593 5.410 5.330 1.00 97.81 79 THR A C 1
ATOM 630 O O . THR A 1 79 ? 19.851 4.447 6.047 1.00 97.81 79 THR A O 1
ATOM 633 N N . TRP A 1 80 ? 19.901 5.473 4.040 1.00 96.75 80 TRP A N 1
ATOM 634 C CA . TRP A 1 80 ? 20.689 4.474 3.331 1.00 96.75 80 TRP A CA 1
ATOM 635 C C . TRP A 1 80 ? 21.714 5.192 2.474 1.00 96.75 80 TRP A C 1
ATOM 637 O O . TRP A 1 80 ? 21.352 6.163 1.813 1.00 96.75 80 TRP A O 1
ATOM 647 N N . ASP A 1 81 ? 22.963 4.731 2.519 1.00 96.88 81 ASP A N 1
ATOM 648 C CA . ASP A 1 81 ? 24.073 5.325 1.766 1.00 96.88 81 ASP A CA 1
ATOM 649 C C . ASP A 1 81 ? 24.103 6.860 1.885 1.00 96.88 81 ASP A C 1
ATOM 651 O O . ASP A 1 81 ? 24.006 7.605 0.916 1.00 96.88 81 ASP A O 1
ATOM 655 N N . HIS A 1 82 ? 24.098 7.341 3.134 1.00 97.50 82 HIS A N 1
ATOM 656 C CA . HIS A 1 82 ? 24.094 8.765 3.497 1.00 97.50 82 HIS A CA 1
ATOM 657 C C . HIS A 1 82 ? 22.859 9.581 3.055 1.00 97.50 82 HIS A C 1
ATOM 659 O O . HIS A 1 82 ? 22.717 10.741 3.446 1.00 97.50 82 HIS A O 1
ATOM 665 N N . ILE A 1 83 ? 21.903 8.989 2.335 1.00 98.00 83 ILE A N 1
ATOM 666 C CA . ILE A 1 83 ? 20.695 9.663 1.852 1.00 98.00 83 ILE A CA 1
ATOM 667 C C . ILE A 1 83 ? 19.514 9.333 2.763 1.00 98.00 83 ILE A C 1
ATOM 669 O O . ILE A 1 83 ? 19.087 8.185 2.900 1.00 98.00 83 ILE A O 1
ATOM 673 N N . THR A 1 84 ? 18.936 10.368 3.376 1.00 98.12 84 THR A N 1
ATOM 674 C CA . THR A 1 84 ? 17.751 10.226 4.232 1.00 98.12 84 THR A CA 1
ATOM 675 C C . THR A 1 84 ? 16.472 10.431 3.433 1.00 98.12 84 THR A C 1
ATOM 677 O O . THR A 1 84 ? 16.224 11.510 2.898 1.00 98.12 84 THR A O 1
ATOM 680 N N . GLN A 1 85 ? 15.606 9.422 3.423 1.00 97.81 85 GLN A N 1
ATOM 681 C CA . GLN A 1 85 ? 14.302 9.472 2.771 1.00 97.81 85 GLN A CA 1
ATOM 682 C C . GLN A 1 85 ? 13.175 9.536 3.801 1.00 97.81 85 GLN A C 1
ATOM 684 O O . GLN A 1 85 ? 13.218 8.893 4.852 1.00 97.81 85 GLN A O 1
ATOM 689 N N . ARG A 1 86 ? 12.137 10.319 3.494 1.00 97.62 86 ARG A N 1
ATOM 690 C CA . ARG A 1 86 ? 10.929 10.428 4.320 1.00 97.62 86 ARG A CA 1
ATOM 691 C C . ARG A 1 86 ? 9.866 9.451 3.838 1.00 97.62 86 ARG A C 1
ATOM 693 O O . ARG A 1 86 ? 9.687 9.249 2.637 1.00 97.62 86 ARG A O 1
ATOM 700 N N . ASN A 1 87 ? 9.102 8.913 4.780 1.00 97.62 87 ASN A N 1
ATOM 701 C CA . ASN A 1 87 ? 7.910 8.145 4.460 1.00 97.62 87 ASN A CA 1
ATOM 702 C C . ASN A 1 87 ? 6.884 9.026 3.730 1.00 97.62 87 ASN A C 1
ATOM 704 O O . ASN A 1 87 ? 6.601 10.149 4.156 1.00 97.62 87 ASN A O 1
ATOM 708 N N . ARG A 1 88 ? 6.342 8.506 2.624 1.00 96.88 88 ARG A N 1
ATOM 709 C CA . ARG A 1 88 ? 5.409 9.216 1.738 1.00 96.88 88 ARG A CA 1
ATOM 710 C C . ARG A 1 88 ? 3.950 9.142 2.196 1.00 96.88 88 ARG A C 1
ATOM 712 O O . ARG A 1 88 ? 3.120 9.841 1.622 1.00 96.88 88 ARG A O 1
ATOM 719 N N . VAL A 1 89 ? 3.624 8.314 3.191 1.00 97.81 89 VAL A N 1
ATOM 720 C CA . VAL A 1 89 ? 2.317 8.339 3.865 1.00 97.81 89 VAL A CA 1
ATOM 721 C C . VAL A 1 89 ? 2.324 9.517 4.840 1.00 97.81 89 VAL A C 1
ATOM 723 O O . VAL A 1 89 ? 2.789 9.403 5.972 1.00 97.81 89 VAL A O 1
ATOM 726 N N . THR A 1 90 ? 1.854 10.679 4.388 1.00 96.62 90 THR A N 1
ATOM 727 C CA . THR A 1 90 ? 1.910 11.931 5.163 1.00 96.62 90 THR A CA 1
ATOM 728 C C . THR A 1 90 ? 1.085 11.879 6.447 1.00 96.62 90 THR A C 1
ATOM 730 O O . THR A 1 90 ? 1.494 12.478 7.438 1.00 96.62 90 THR A O 1
ATOM 733 N N . LEU A 1 91 ? 0.010 11.084 6.479 1.00 97.69 91 LEU A N 1
ATOM 734 C CA . LEU A 1 91 ? -0.832 10.904 7.665 1.00 97.69 91 LEU A CA 1
ATOM 735 C C . LEU A 1 91 ? -0.090 10.333 8.882 1.00 97.69 91 LEU A C 1
ATOM 737 O O . LEU A 1 91 ? -0.491 10.594 10.007 1.00 97.69 91 LEU A O 1
ATOM 741 N N . LEU A 1 92 ? 1.054 9.661 8.698 1.00 97.50 92 LEU A N 1
ATOM 742 C CA . LEU A 1 92 ? 1.929 9.268 9.816 1.00 97.50 92 LEU A CA 1
ATOM 743 C C . LEU A 1 92 ? 2.419 10.457 10.659 1.00 97.50 92 LEU A C 1
ATOM 745 O O . LEU A 1 92 ? 2.869 10.282 11.796 1.00 97.50 92 LEU A O 1
ATOM 749 N N . TRP A 1 93 ? 2.443 11.65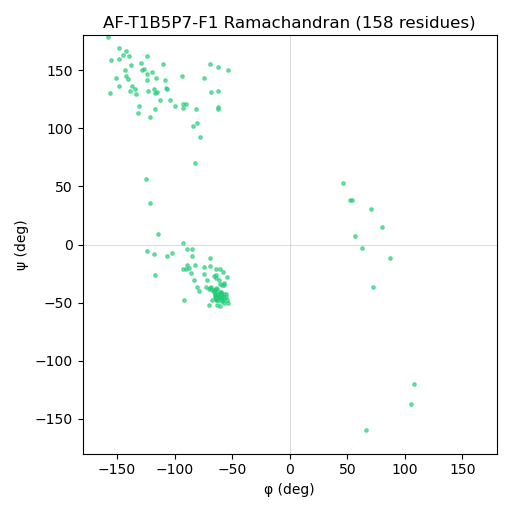6 10.081 1.00 97.12 93 TRP A N 1
ATOM 750 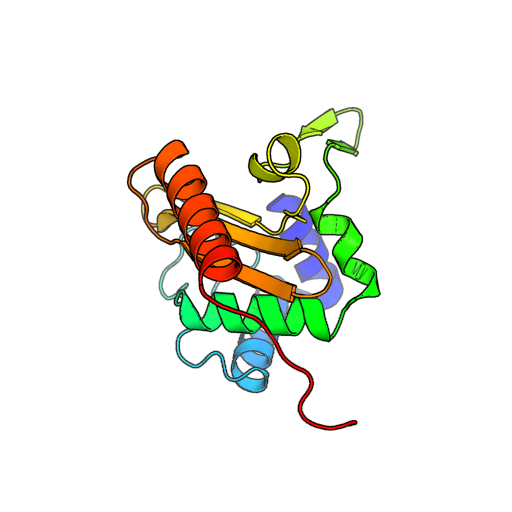C CA . TRP A 1 93 ? 2.930 12.867 10.735 1.00 97.12 93 TRP A CA 1
ATOM 751 C C . TRP A 1 93 ? 1.825 13.660 11.423 1.00 97.12 93 TRP A C 1
ATOM 753 O O . TRP A 1 93 ? 2.143 14.430 12.323 1.00 97.12 93 TRP A O 1
ATOM 763 N N . THR A 1 94 ? 0.570 13.462 11.020 1.00 96.75 94 THR A N 1
ATOM 764 C CA . THR A 1 94 ? -0.568 14.293 11.432 1.00 96.75 94 THR A CA 1
ATOM 765 C C . THR A 1 94 ? -1.627 13.524 12.218 1.00 96.75 94 THR A C 1
ATOM 767 O O . THR A 1 94 ? -2.313 14.133 13.030 1.00 96.75 94 THR A O 1
ATOM 770 N N . ASP A 1 95 ? -1.745 12.206 12.030 1.00 97.12 95 ASP A N 1
ATOM 771 C CA . ASP A 1 95 ? -2.694 11.351 12.749 1.00 97.12 95 ASP A CA 1
ATOM 772 C C . ASP A 1 95 ? -1.939 10.306 13.606 1.00 97.12 95 ASP A C 1
ATOM 774 O O . ASP A 1 95 ? -1.228 9.451 13.065 1.00 97.12 95 ASP A O 1
ATOM 778 N N . PRO A 1 96 ? -2.071 10.332 14.949 1.00 96.31 96 PRO A N 1
ATOM 779 C CA . PRO A 1 96 ? -1.369 9.406 15.845 1.00 96.31 96 PRO A CA 1
ATOM 780 C C . PRO A 1 96 ? -1.859 7.946 15.755 1.00 96.31 96 PRO A C 1
ATOM 782 O O . PRO A 1 96 ? -1.157 7.015 16.185 1.00 96.31 96 PRO A O 1
ATOM 785 N N . TYR A 1 97 ? -3.055 7.717 15.214 1.00 96.88 97 TYR A N 1
ATOM 786 C CA . TYR A 1 97 ? -3.644 6.390 15.053 1.00 96.88 97 TYR A CA 1
ATOM 787 C C . TYR A 1 97 ? -3.187 5.710 13.764 1.00 96.88 97 TYR A C 1
ATOM 789 O O . TYR A 1 97 ? -3.128 4.479 13.730 1.00 96.88 97 TYR A O 1
ATOM 797 N N . VAL A 1 98 ? -2.783 6.472 12.742 1.00 98.00 98 VAL A N 1
ATOM 798 C CA . VAL A 1 98 ? -2.245 5.928 11.488 1.00 98.00 98 VAL A CA 1
ATOM 799 C C . VAL A 1 98 ? -0.879 5.275 11.716 1.00 98.00 98 VAL A C 1
ATOM 801 O O . VAL A 1 98 ? 0.022 5.834 12.340 1.00 98.00 98 VAL A O 1
ATOM 804 N N . LYS A 1 99 ? -0.717 4.054 11.197 1.00 97.19 99 LYS A N 1
ATOM 805 C CA . LYS A 1 99 ? 0.478 3.201 11.324 1.00 97.19 99 LYS A CA 1
ATOM 806 C C . LYS A 1 99 ? 1.200 2.953 9.993 1.00 97.19 99 LYS A C 1
ATOM 808 O O . LYS A 1 99 ? 2.148 2.175 9.958 1.00 97.19 99 LYS A O 1
ATOM 813 N N . GLY A 1 100 ? 0.806 3.649 8.927 1.00 96.69 100 GLY A N 1
ATOM 814 C CA . GLY A 1 100 ? 1.510 3.664 7.642 1.00 96.69 100 GLY A CA 1
ATOM 815 C C . GLY A 1 100 ? 0.791 2.847 6.577 1.00 96.69 100 GLY A C 1
ATOM 816 O O . GLY A 1 100 ? -0.428 2.937 6.496 1.00 96.69 100 GLY A O 1
ATOM 817 N N . MET A 1 101 ? 1.563 2.072 5.806 1.00 96.94 101 MET A N 1
ATOM 818 C CA . MET A 1 101 ? 1.260 1.324 4.572 1.00 96.94 101 MET A CA 1
ATOM 819 C C . MET A 1 101 ? 1.904 1.997 3.357 1.00 96.94 101 MET A C 1
ATOM 821 O O . 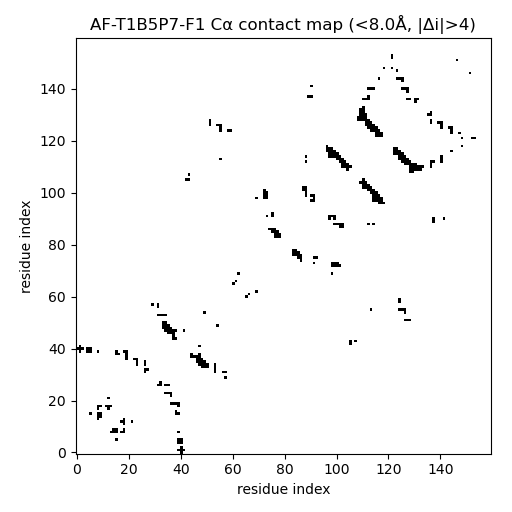MET A 1 101 ? 3.133 2.101 3.322 1.00 96.94 101 MET A O 1
ATOM 825 N N . LYS A 1 102 ? 1.141 2.432 2.347 1.00 97.38 102 LYS A N 1
ATOM 826 C CA . LYS A 1 102 ? 1.731 2.780 1.050 1.00 97.38 102 LYS A CA 1
ATOM 827 C C . LYS A 1 102 ? 0.945 3.848 0.303 1.00 97.38 102 LYS A C 1
ATOM 829 O O . LYS A 1 102 ? -0.277 3.848 0.265 1.00 97.38 102 LYS A O 1
ATOM 834 N N . THR A 1 103 ? 1.679 4.719 -0.381 1.00 97.75 103 THR A N 1
ATOM 835 C CA . THR A 1 103 ? 1.138 5.621 -1.405 1.00 97.75 103 THR A CA 1
ATOM 836 C C . THR A 1 103 ? 1.618 5.220 -2.795 1.00 97.75 103 THR A C 1
ATOM 838 O O . THR A 1 103 ? 2.680 4.610 -2.929 1.00 97.75 103 THR A O 1
ATOM 841 N N . GLY A 1 104 ? 0.870 5.569 -3.838 1.00 96.62 104 GLY A N 1
ATOM 842 C CA . GLY A 1 104 ? 1.224 5.300 -5.234 1.00 96.62 104 GLY A CA 1
ATOM 843 C C . GLY A 1 104 ? 0.816 6.447 -6.152 1.00 96.62 104 GLY A C 1
ATOM 844 O O . GLY A 1 104 ? -0.126 7.180 -5.844 1.00 96.62 104 GLY A O 1
ATOM 845 N N . TYR A 1 105 ? 1.566 6.635 -7.236 1.00 97.00 105 TYR A N 1
ATOM 846 C CA . TYR A 1 105 ? 1.203 7.540 -8.321 1.00 97.00 105 TYR A CA 1
ATOM 847 C C . TYR A 1 105 ? 1.893 7.116 -9.615 1.00 97.00 105 TYR A C 1
ATOM 849 O O . TYR A 1 105 ? 3.112 6.949 -9.644 1.00 97.00 105 TYR A O 1
ATOM 857 N N . THR A 1 106 ? 1.105 7.016 -10.677 1.00 95.06 106 THR A N 1
ATOM 858 C CA . THR A 1 106 ? 1.556 7.074 -12.070 1.00 95.06 106 THR A CA 1
ATOM 859 C C . THR A 1 106 ? 0.529 7.898 -12.842 1.00 95.06 106 THR A C 1
ATOM 861 O O . THR A 1 106 ? -0.604 8.064 -12.385 1.00 95.06 106 THR A O 1
ATOM 864 N N . LYS A 1 107 ? 0.886 8.390 -14.034 1.00 94.88 107 LYS A N 1
ATOM 865 C CA . LYS A 1 107 ? -0.069 9.128 -14.878 1.00 94.88 107 LYS A CA 1
ATOM 866 C C . LYS A 1 107 ? -1.327 8.298 -15.187 1.00 94.88 107 LYS A C 1
ATOM 868 O O . LYS A 1 107 ? -2.416 8.853 -15.245 1.00 94.88 107 LYS A O 1
ATOM 873 N N . ALA A 1 108 ? -1.181 6.980 -15.347 1.00 92.69 108 ALA A N 1
ATOM 874 C CA . ALA A 1 108 ? -2.287 6.068 -15.643 1.00 92.69 108 ALA A CA 1
ATOM 875 C C . ALA A 1 108 ? -3.127 5.707 -14.401 1.00 92.69 108 ALA A C 1
ATOM 877 O O . ALA A 1 108 ? -4.353 5.654 -14.481 1.00 92.69 108 ALA A O 1
ATOM 878 N N . ALA A 1 109 ? -2.482 5.482 -13.250 1.00 95.25 109 ALA A N 1
ATOM 879 C CA . ALA A 1 109 ? -3.155 5.042 -12.025 1.00 95.25 109 ALA A CA 1
ATOM 880 C C . ALA A 1 109 ? -3.797 6.190 -11.226 1.00 95.25 109 ALA A C 1
ATOM 882 O O . ALA A 1 109 ? -4.642 5.941 -10.367 1.00 95.25 109 ALA A O 1
ATOM 883 N N . GLY A 1 110 ? -3.398 7.440 -11.482 1.00 97.62 110 GLY A N 1
ATOM 884 C CA . GLY A 1 110 ? -3.758 8.578 -10.638 1.00 97.62 110 GLY A CA 1
ATOM 885 C C . GLY A 1 110 ? -3.118 8.480 -9.252 1.00 97.62 110 GLY A C 1
ATOM 886 O O . GLY A 1 110 ? -2.113 7.792 -9.055 1.00 97.62 110 GLY A O 1
ATOM 887 N N . TYR A 1 111 ? -3.675 9.197 -8.278 1.00 98.44 111 TYR A N 1
ATOM 888 C CA . TYR A 1 111 ? -3.159 9.215 -6.913 1.00 98.44 111 TYR A CA 1
ATOM 889 C C . TYR A 1 111 ? -3.827 8.117 -6.075 1.00 98.44 111 TYR A C 1
ATOM 891 O O . TYR A 1 111 ? -5.043 8.087 -5.913 1.00 98.44 111 TYR A O 1
ATOM 899 N N . CYS A 1 112 ? -3.021 7.205 -5.529 1.00 98.56 112 CYS A N 1
ATOM 900 C CA . CYS A 1 112 ? -3.496 6.076 -4.728 1.00 98.56 112 CYS A CA 1
ATOM 901 C C . CYS A 1 112 ? -2.916 6.119 -3.311 1.00 98.56 112 CYS A C 1
ATOM 903 O O . CYS A 1 112 ? -1.771 6.552 -3.102 1.00 98.56 112 CYS A O 1
ATOM 905 N N . MET A 1 113 ? -3.679 5.629 -2.339 1.00 98.56 113 MET A N 1
ATOM 906 C CA . MET A 1 113 ? -3.239 5.467 -0.957 1.00 98.56 113 MET A CA 1
ATOM 907 C C . MET A 1 113 ? -3.914 4.263 -0.309 1.00 98.56 113 MET A C 1
ATOM 909 O O . MET A 1 113 ? -5.113 4.051 -0.446 1.00 98.56 113 MET A O 1
ATOM 913 N N . ILE A 1 114 ? -3.109 3.502 0.422 1.00 98.75 114 ILE A N 1
ATOM 914 C CA . ILE A 1 114 ? -3.557 2.536 1.412 1.00 98.75 114 ILE A CA 1
ATOM 915 C C . ILE A 1 114 ? -3.016 3.026 2.745 1.00 98.75 114 ILE A C 1
ATOM 917 O O . ILE A 1 114 ? -1.816 3.308 2.843 1.00 98.75 114 ILE A O 1
ATOM 921 N N . ILE A 1 115 ? -3.868 3.098 3.762 1.00 98.44 115 ILE A N 1
ATOM 922 C CA . ILE A 1 115 ? -3.429 3.298 5.143 1.00 98.44 115 ILE A CA 1
ATOM 923 C C . ILE A 1 115 ? -4.000 2.230 6.060 1.00 98.44 115 ILE A C 1
ATOM 925 O O . ILE A 1 115 ? -5.088 1.706 5.839 1.00 98.44 115 ILE A O 1
ATOM 929 N N . TYR A 1 116 ? -3.255 1.950 7.121 1.00 97.44 116 TYR A N 1
ATOM 930 C CA . TYR A 1 116 ? -3.713 1.180 8.267 1.00 97.44 116 TYR A CA 1
ATOM 931 C C . TYR A 1 116 ? -3.669 2.062 9.512 1.00 97.44 116 TYR A C 1
ATOM 933 O O . TYR A 1 116 ? -2.669 2.744 9.751 1.00 97.44 116 TYR A O 1
ATOM 941 N N . ALA A 1 117 ? -4.733 2.039 10.309 1.00 97.62 117 ALA A N 1
ATOM 942 C CA . ALA A 1 117 ? -4.831 2.735 11.582 1.00 97.62 117 ALA A CA 1
ATOM 943 C C . ALA A 1 117 ? -5.275 1.781 12.699 1.00 97.62 117 ALA A C 1
ATOM 945 O O . ALA A 1 117 ? -6.015 0.828 12.459 1.00 97.62 117 ALA A O 1
ATOM 946 N N . ASP A 1 118 ? -4.837 2.067 13.923 1.00 95.75 118 ASP A N 1
ATOM 947 C CA . ASP A 1 118 ? -5.244 1.350 15.136 1.00 95.75 118 ASP A CA 1
ATOM 948 C C . ASP A 1 118 ? -5.632 2.369 16.213 1.00 95.75 118 ASP A C 1
ATOM 950 O O . ASP A 1 118 ? -4.782 3.135 16.691 1.00 95.75 118 ASP A O 1
ATOM 954 N N . ARG A 1 119 ? -6.919 2.390 16.576 1.00 95.19 119 ARG A N 1
ATOM 955 C CA . ARG A 1 119 ? -7.467 3.224 17.650 1.00 95.19 119 ARG A CA 1
ATOM 956 C C . ARG A 1 119 ? -8.124 2.327 18.691 1.00 95.19 119 ARG A C 1
ATOM 958 O O . ARG A 1 119 ? -9.186 1.759 18.458 1.00 95.19 119 ARG A O 1
ATOM 965 N N . LYS A 1 120 ? -7.492 2.233 19.866 1.00 91.12 120 LYS A N 1
ATOM 966 C CA . LYS A 1 120 ? -7.978 1.446 21.016 1.00 91.12 120 LYS A CA 1
ATOM 967 C C . LYS A 1 120 ? -8.298 -0.020 20.655 1.00 91.12 120 LYS A C 1
ATOM 969 O O . LYS A 1 120 ? -9.275 -0.573 21.144 1.00 91.12 120 LYS A O 1
ATOM 974 N N . GLY A 1 121 ? -7.492 -0.646 19.792 1.00 89.69 121 GLY A N 1
ATOM 975 C CA . GLY A 1 121 ? -7.663 -2.046 19.392 1.00 89.69 121 GLY A CA 1
ATOM 976 C C . GLY A 1 121 ? -8.610 -2.262 18.209 1.00 89.69 121 GLY A C 1
ATOM 977 O O . GLY A 1 121 ? -8.604 -3.346 17.626 1.00 89.69 121 GLY A O 1
ATOM 978 N N . MET A 1 122 ? -9.366 -1.241 17.791 1.00 94.62 122 MET A N 1
ATOM 979 C CA . MET A 1 122 ? -10.091 -1.267 16.526 1.00 94.62 122 MET A CA 1
ATOM 980 C C . MET A 1 122 ? -9.131 -0.900 15.395 1.00 94.62 122 MET A C 1
ATOM 982 O O . MET A 1 122 ? -8.581 0.201 15.348 1.00 94.62 122 MET A O 1
ATOM 986 N N . ARG A 1 123 ? -8.918 -1.859 14.497 1.00 95.25 123 ARG A N 1
ATOM 987 C CA . ARG A 1 123 ? -7.992 -1.767 13.370 1.00 95.25 123 ARG A CA 1
ATOM 988 C C . ARG A 1 123 ? -8.764 -1.544 12.086 1.00 95.25 123 ARG A C 1
ATOM 990 O O . ARG A 1 123 ? -9.621 -2.357 11.755 1.00 95.25 123 ARG A O 1
ATOM 997 N N . LEU A 1 124 ? -8.429 -0.482 11.362 1.00 97.44 124 LEU A N 1
ATOM 998 C CA . LEU A 1 124 ? -9.056 -0.139 10.089 1.00 97.44 124 LEU A CA 1
ATOM 999 C C . LEU A 1 124 ? -8.012 -0.010 8.987 1.00 97.44 124 LEU A C 1
ATOM 1001 O O . LEU A 1 124 ? -6.926 0.530 9.202 1.00 97.44 124 LEU A O 1
ATOM 1005 N N . VAL A 1 125 ? -8.372 -0.481 7.797 1.00 98.31 125 VAL A N 1
ATOM 1006 C CA . VAL A 1 125 ? -7.633 -0.253 6.555 1.00 98.31 125 VAL A CA 1
ATOM 1007 C C . VAL A 1 125 ? -8.520 0.581 5.640 1.00 98.31 125 VAL A C 1
ATOM 1009 O O . VAL A 1 125 ? -9.684 0.233 5.449 1.00 98.31 125 VAL A O 1
ATOM 1012 N N . SER A 1 126 ? -7.984 1.654 5.061 1.00 98.56 126 SER A N 1
ATOM 1013 C CA . SER A 1 126 ? -8.642 2.357 3.956 1.00 98.56 126 SER A CA 1
ATOM 1014 C C . SER A 1 126 ? -7.804 2.258 2.688 1.00 98.56 126 SER A C 1
ATOM 1016 O O . SER A 1 126 ? -6.572 2.247 2.733 1.00 98.56 126 SER A O 1
ATOM 1018 N N . VAL A 1 127 ? -8.499 2.135 1.558 1.00 98.81 127 VAL A N 1
ATOM 1019 C CA . VAL A 1 127 ? -7.914 2.051 0.220 1.00 98.81 127 VAL A CA 1
ATOM 1020 C C . VAL A 1 127 ? -8.646 3.041 -0.669 1.00 98.81 127 VAL A C 1
ATOM 1022 O O . VAL A 1 127 ? -9.851 2.916 -0.872 1.00 98.81 127 VAL A O 1
ATOM 1025 N N . VAL A 1 128 ? -7.910 4.004 -1.214 1.00 98.69 128 VAL A N 1
ATOM 1026 C CA . VAL A 1 128 ? -8.402 4.951 -2.219 1.00 98.69 128 VAL A CA 1
ATOM 1027 C C . VAL A 1 128 ? -7.521 4.862 -3.456 1.00 98.69 128 VAL A C 1
ATOM 1029 O O . VAL A 1 128 ? -6.289 4.843 -3.363 1.00 98.69 128 VAL A O 1
ATOM 1032 N N . LEU A 1 129 ? -8.152 4.769 -4.622 1.00 98.50 129 LEU A N 1
ATOM 1033 C CA . LEU A 1 129 ? -7.483 4.608 -5.909 1.00 98.50 129 LEU A CA 1
ATOM 1034 C C . LEU A 1 129 ? -7.913 5.726 -6.853 1.00 98.50 129 LEU A C 1
ATOM 1036 O O . LEU A 1 129 ? -9.068 6.146 -6.823 1.00 98.50 129 LEU A O 1
ATOM 1040 N N . LYS A 1 130 ? -6.993 6.160 -7.719 1.00 97.75 130 LYS A N 1
ATOM 1041 C CA . LYS A 1 130 ? -7.259 7.112 -8.806 1.00 97.75 130 LYS A CA 1
ATOM 1042 C C . LYS A 1 130 ? -7.913 8.425 -8.345 1.00 97.75 130 LYS A C 1
ATOM 1044 O O . LYS A 1 130 ? -8.756 8.983 -9.042 1.00 97.75 130 LYS A O 1
ATOM 1049 N N . THR A 1 131 ? -7.510 8.951 -7.189 1.00 98.31 131 THR A N 1
ATOM 1050 C CA . THR A 1 131 ? -7.946 10.290 -6.768 1.00 98.31 131 THR A CA 1
ATOM 1051 C C . THR A 1 131 ? -7.307 11.360 -7.670 1.00 98.31 131 THR A C 1
ATOM 1053 O O . THR A 1 131 ? -6.239 11.119 -8.249 1.00 98.31 131 THR A O 1
ATOM 1056 N N . PRO A 1 132 ? -7.919 12.552 -7.806 1.00 97.25 132 PRO A N 1
ATOM 1057 C CA . PRO A 1 132 ? -7.459 13.570 -8.757 1.00 97.25 132 PRO A CA 1
ATOM 1058 C C . PRO A 1 132 ? -6.181 14.301 -8.323 1.00 97.25 132 PRO A C 1
ATOM 1060 O O . PRO A 1 132 ? -5.506 14.899 -9.155 1.00 97.25 132 PRO A O 1
ATOM 1063 N N . SER A 1 133 ? -5.829 14.267 -7.035 1.00 98.00 133 SER A N 1
ATOM 1064 C CA . SER A 1 133 ? -4.655 14.966 -6.508 1.00 98.00 133 SER A CA 1
ATOM 1065 C C . SER A 1 133 ? -4.012 14.237 -5.329 1.00 98.00 133 SER A C 1
ATOM 1067 O O . SER A 1 133 ? -4.576 13.293 -4.760 1.00 98.00 133 SER A O 1
ATOM 1069 N N . TRP A 1 134 ? -2.817 14.704 -4.953 1.00 96.62 134 TRP A N 1
ATOM 1070 C CA . TRP A 1 134 ? -2.108 14.251 -3.758 1.00 96.62 134 TRP A CA 1
ATOM 1071 C C . TRP A 1 134 ? -2.915 14.496 -2.480 1.00 96.62 134 TRP A C 1
ATOM 1073 O O . TRP A 1 134 ? -2.975 13.609 -1.628 1.00 96.62 134 TRP A O 1
ATOM 1083 N N . ASP A 1 135 ? -3.545 15.665 -2.363 1.00 97.94 135 ASP A N 1
ATOM 1084 C CA . ASP A 1 135 ? -4.326 16.036 -1.182 1.00 97.94 135 ASP A CA 1
ATOM 1085 C C . ASP A 1 135 ? -5.644 15.267 -1.118 1.00 97.94 135 ASP A C 1
ATOM 1087 O O . ASP A 1 135 ? -6.035 14.827 -0.041 1.00 97.94 135 ASP A O 1
ATOM 1091 N N . ALA A 1 136 ? -6.281 15.003 -2.267 1.00 98.44 136 ALA A N 1
ATOM 1092 C CA . ALA A 1 136 ? -7.517 14.225 -2.322 1.00 98.44 136 ALA A CA 1
ATOM 1093 C C . ALA A 1 136 ? -7.338 12.833 -1.696 1.00 98.44 136 ALA A C 1
ATOM 1095 O O . ALA A 1 136 ? -8.056 12.494 -0.764 1.00 98.44 136 ALA A O 1
ATOM 1096 N N . ARG A 1 137 ? -6.309 12.059 -2.080 1.00 98.19 137 ARG A N 1
ATOM 1097 C CA . ARG A 1 137 ? -6.085 10.736 -1.456 1.00 98.19 137 ARG A CA 1
ATOM 1098 C C . ARG A 1 137 ? -5.805 10.806 0.044 1.00 98.19 137 ARG A C 1
ATOM 1100 O O . ARG A 1 137 ? -6.115 9.847 0.745 1.00 98.19 137 ARG A O 1
ATOM 1107 N N . VAL A 1 138 ? -5.185 11.884 0.533 1.00 98.44 138 VAL A N 1
ATOM 1108 C CA . VAL A 1 138 ? -4.914 12.077 1.967 1.00 98.44 138 VAL A CA 1
ATOM 1109 C C . VAL A 1 138 ? -6.232 12.331 2.694 1.00 98.44 138 VAL A C 1
ATOM 1111 O O . VAL A 1 138 ? -6.543 11.623 3.651 1.00 98.44 138 VAL A O 1
ATOM 1114 N N . ASN A 1 139 ? -7.014 13.293 2.204 1.00 98.44 139 ASN A N 1
ATOM 1115 C CA . ASN A 1 139 ? -8.286 13.701 2.790 1.00 98.44 139 ASN A CA 1
ATOM 1116 C C . ASN A 1 139 ? -9.315 12.568 2.745 1.00 98.44 139 ASN A C 1
ATOM 1118 O O . ASN A 1 139 ? -9.922 12.269 3.769 1.00 98.44 139 ASN A O 1
ATOM 1122 N N . ASP A 1 140 ? -9.444 11.880 1.612 1.00 98.56 140 ASP A N 1
ATOM 1123 C CA . ASP A 1 140 ? -10.382 10.768 1.442 1.00 98.56 140 ASP A CA 1
ATOM 1124 C C . ASP A 1 140 ? -10.007 9.590 2.351 1.00 98.56 140 ASP A C 1
ATOM 1126 O O . ASP A 1 140 ? -10.862 9.015 3.027 1.00 98.56 140 ASP A O 1
ATOM 1130 N N . SER A 1 141 ? -8.710 9.257 2.442 1.00 98.56 141 SER A N 1
ATOM 1131 C CA . SER A 1 141 ? -8.242 8.189 3.336 1.00 98.56 141 SER A CA 1
ATOM 1132 C C . SER A 1 141 ? -8.516 8.516 4.802 1.00 98.56 141 SER A C 1
ATOM 1134 O O . SER A 1 141 ? -8.956 7.629 5.537 1.00 98.56 141 SER A O 1
ATOM 1136 N N . GLN A 1 142 ? -8.277 9.768 5.216 1.00 98.44 142 GLN A N 1
ATOM 1137 C CA . GLN A 1 142 ? -8.572 10.255 6.564 1.00 98.44 142 GLN A CA 1
ATOM 1138 C C . GLN A 1 142 ? -10.080 10.238 6.843 1.00 98.44 142 GLN A C 1
ATOM 1140 O O . GLN A 1 142 ? -10.499 9.771 7.900 1.00 98.44 142 GLN A O 1
ATOM 1145 N N . ALA A 1 143 ? -10.899 10.707 5.899 1.00 98.56 143 ALA A N 1
ATOM 1146 C CA . ALA A 1 143 ? -12.351 10.731 6.028 1.00 98.56 143 ALA A CA 1
ATOM 1147 C C . ALA A 1 143 ? -12.918 9.319 6.227 1.00 98.56 143 ALA A C 1
ATOM 1149 O O . ALA A 1 143 ? -13.725 9.114 7.131 1.00 98.56 143 ALA A O 1
ATOM 1150 N N . LEU A 1 144 ? -12.438 8.333 5.460 1.00 98.44 144 LEU A N 1
ATOM 1151 C CA . LEU A 1 144 ? -12.864 6.936 5.583 1.00 98.44 144 LEU A CA 1
ATOM 1152 C C . LEU A 1 144 ? -12.544 6.338 6.959 1.00 98.44 144 LEU A C 1
ATOM 1154 O O . LEU A 1 144 ? -13.421 5.731 7.575 1.00 98.44 144 LEU A O 1
ATOM 1158 N N . ILE A 1 145 ? -11.319 6.514 7.472 1.00 98.00 145 ILE A N 1
ATOM 1159 C CA . ILE A 1 145 ? -10.975 5.975 8.800 1.00 98.00 145 ILE A CA 1
ATOM 1160 C C . ILE A 1 145 ? -11.705 6.720 9.921 1.00 98.00 145 ILE A C 1
ATOM 1162 O O . ILE A 1 145 ? -12.159 6.086 10.872 1.00 98.00 145 ILE A O 1
ATOM 1166 N N . THR A 1 146 ? -11.883 8.040 9.804 1.00 97.94 146 THR A N 1
ATOM 1167 C CA . THR A 1 146 ? -12.641 8.836 10.776 1.00 97.94 146 THR A CA 1
ATOM 1168 C C . THR A 1 146 ? -14.103 8.404 10.806 1.00 97.94 146 THR A C 1
ATOM 1170 O O . THR A 1 146 ? -14.653 8.198 11.886 1.00 97.94 146 THR A O 1
ATOM 1173 N N . TYR A 1 147 ? -14.719 8.195 9.640 1.00 98.19 147 TYR A N 1
ATOM 1174 C CA . TYR A 1 147 ? -16.075 7.664 9.534 1.00 98.19 147 TYR A CA 1
ATOM 1175 C C . TYR A 1 147 ? -16.182 6.285 10.198 1.00 98.19 1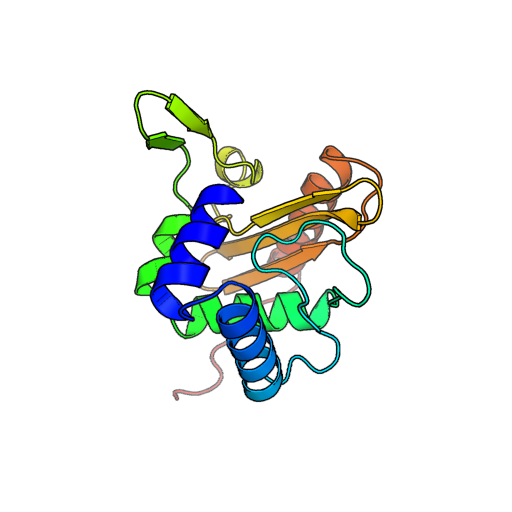47 TYR A C 1
ATOM 1177 O O . TYR A 1 147 ? -17.040 6.078 11.056 1.00 98.19 147 TYR A O 1
ATOM 1185 N N . GLY A 1 148 ? -15.254 5.373 9.889 1.00 97.69 148 GLY A N 1
ATOM 1186 C CA . GLY A 1 148 ? -15.205 4.048 10.506 1.00 97.69 148 GLY A CA 1
ATOM 1187 C C . GLY A 1 148 ? -15.140 4.101 12.035 1.00 97.69 148 GLY A C 1
ATOM 1188 O O . GLY A 1 148 ? -15.893 3.400 12.702 1.00 97.69 148 GLY A O 1
ATOM 1189 N N . TYR A 1 149 ? -14.301 4.969 12.606 1.00 97.25 149 TYR A N 1
ATOM 1190 C CA . TYR A 1 149 ? -14.190 5.104 14.062 1.00 97.25 149 TYR A CA 1
ATOM 1191 C C . TYR A 1 149 ? -15.359 5.828 14.734 1.00 97.25 149 TYR A C 1
ATOM 1193 O O . TYR A 1 149 ? -15.573 5.627 15.928 1.00 97.25 149 TYR A O 1
ATOM 1201 N N . ASN A 1 150 ? -16.072 6.698 14.020 1.00 97.56 150 ASN A N 1
ATOM 1202 C CA . ASN A 1 150 ? -17.184 7.456 14.592 1.00 97.56 150 ASN A CA 1
ATOM 1203 C C . ASN A 1 150 ? -18.492 6.660 14.595 1.00 97.56 150 ASN A C 1
ATOM 1205 O O . ASN A 1 150 ? -19.324 6.877 15.472 1.00 97.56 150 ASN A O 1
ATOM 1209 N N . PHE A 1 151 ? -18.676 5.759 13.626 1.00 97.75 151 PHE A N 1
ATOM 1210 C CA . PHE A 1 151 ? -19.960 5.089 13.399 1.00 97.75 151 PHE A CA 1
ATOM 1211 C C . PHE A 1 151 ? -19.928 3.570 13.583 1.00 97.75 151 PHE A C 1
ATOM 1213 O O . PHE A 1 151 ? -20.985 2.945 13.597 1.00 97.75 151 PHE A O 1
ATOM 1220 N N . PHE A 1 152 ? -18.750 2.966 13.755 1.00 96.69 152 PHE A N 1
ATOM 1221 C CA . PHE A 1 152 ? -18.613 1.525 13.948 1.00 96.69 152 PHE A CA 1
ATOM 1222 C C . PHE A 1 152 ? -17.752 1.209 15.165 1.00 96.69 152 PHE A C 1
ATOM 1224 O O . PHE A 1 152 ? -16.898 1.987 15.587 1.00 96.69 152 PHE A O 1
ATOM 1231 N N . LYS A 1 153 ? -17.969 0.015 15.711 1.00 93.44 153 LYS A N 1
ATOM 1232 C CA . LYS A 1 153 ? -17.148 -0.579 16.761 1.00 93.44 153 LYS A CA 1
ATOM 1233 C C . LYS A 1 153 ? -17.017 -2.076 16.513 1.00 93.44 153 LYS A C 1
ATOM 1235 O O . LYS A 1 153 ? -17.968 -2.709 16.061 1.00 93.44 153 LYS A O 1
ATOM 1240 N N . ASN A 1 154 ? -15.854 -2.634 16.836 1.00 88.69 154 ASN A N 1
ATOM 1241 C CA . ASN A 1 154 ? -15.670 -4.081 16.877 1.00 88.69 154 ASN A CA 1
ATOM 1242 C C . ASN A 1 154 ? -15.942 -4.558 18.301 1.00 88.69 154 ASN A C 1
ATOM 1244 O O . ASN A 1 154 ? -15.226 -4.168 19.220 1.00 88.69 154 ASN A O 1
ATOM 1248 N N . GLU A 1 155 ? -16.957 -5.401 18.470 1.00 88.19 155 GLU A N 1
ATOM 1249 C CA . GLU A 1 155 ? -17.295 -6.006 19.757 1.00 88.19 155 GLU A CA 1
ATOM 1250 C C . GLU A 1 155 ? -16.890 -7.475 19.769 1.00 88.19 155 GLU A C 1
ATOM 1252 O O . GLU A 1 155 ? -17.158 -8.224 18.826 1.00 88.19 155 GLU A O 1
ATOM 1257 N N . LYS A 1 156 ? -16.239 -7.900 20.852 1.00 85.50 156 LYS A N 1
ATOM 1258 C CA . LYS A 1 156 ? -15.916 -9.310 21.053 1.00 85.50 156 LYS A CA 1
ATOM 1259 C C . LYS A 1 156 ? -17.163 -10.018 21.577 1.00 85.50 156 LYS A C 1
ATOM 1261 O O . LYS A 1 156 ? -17.499 -9.882 22.747 1.00 85.50 156 LYS A O 1
ATOM 1266 N N . VAL A 1 157 ? -17.829 -10.776 20.710 1.00 89.69 157 VAL A N 1
ATOM 1267 C CA . VAL A 1 157 ? -19.070 -11.499 21.048 1.00 89.69 157 VAL A CA 1
ATOM 1268 C C . VAL A 1 157 ? -18.834 -12.910 21.604 1.00 89.69 157 VAL A C 1
ATOM 1270 O O . VAL A 1 157 ? -19.715 -13.459 22.253 1.00 89.69 157 VAL A O 1
ATOM 1273 N N . ALA A 1 158 ? -17.644 -13.486 21.397 1.00 85.81 158 ALA A N 1
ATOM 1274 C CA . ALA A 1 158 ? -17.217 -14.764 21.972 1.00 85.81 158 ALA A CA 1
ATOM 1275 C C . ALA A 1 158 ? -15.679 -14.840 22.062 1.00 85.81 158 ALA A C 1
ATOM 1277 O O . ALA A 1 158 ? -14.966 -14.100 21.375 1.00 85.81 158 ALA A O 1
ATOM 1278 N N . ALA A 1 159 ? -15.149 -15.708 22.929 1.00 78.50 159 ALA A N 1
ATOM 1279 C CA . ALA A 1 159 ? -13.735 -16.082 22.889 1.00 78.50 159 ALA A CA 1
ATOM 1280 C C . ALA A 1 159 ? -13.475 -17.028 21.703 1.00 78.50 159 ALA A C 1
ATOM 1282 O O . ALA A 1 159 ? -14.348 -17.822 21.362 1.00 78.50 159 ALA A O 1
ATOM 1283 N N . ALA A 1 160 ? -12.308 -16.871 21.070 1.00 60.84 160 ALA A N 1
ATOM 1284 C CA . ALA A 1 160 ? -11.819 -17.766 20.022 1.00 60.84 160 ALA A CA 1
ATOM 1285 C C . ALA A 1 160 ? -11.235 -19.041 20.635 1.00 60.84 160 ALA A C 1
ATOM 1287 O O . ALA A 1 160 ? -10.703 -18.927 21.766 1.00 60.84 160 ALA A O 1
#

pLDDT: mean 96.41, std 3.93, range [60.84, 98.81]

Nearest PDB structures (foldseek):
  3ita-assembly4_D  TM=9.722E-01  e=4.786E-14  Escherichia coli
  4k91-assembly2_B  TM=9.777E-01  e=5.727E-14  Pseudomonas aeruginosa UCBPP-PA14
  5j8x-assembly1_A  TM=9.770E-01  e=5.727E-14  Escherichia coli K-12
  3it9-assembly2_B  TM=9.775E-01  e=1.042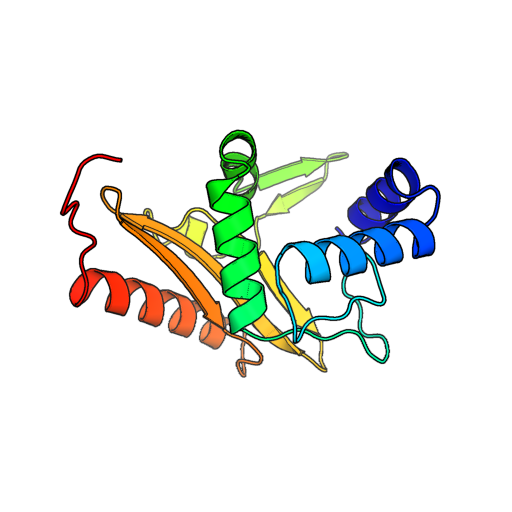E-13  Escherichia coli
  5tr7-assembly2_B  TM=9.610E-01  e=5.910E-13  Vibrio cholerae O1 biovar El Tor str. N16961

Organism: NCBI:txid410659

Mean predicted aligned error: 3.05 Å

Secondary structure (DSSP, 8-state):
-HHHHHHHHHHHHSSHHHHHHHHHHHHHHTT-TT-B-S-SS----TT-B--HHHHHHHHHHHHHH-GGGHHHHT--EEEETTEEEE-S-THHHH-TTEEEEEEEEETTTEEEEEEEEEETTEEEEEEEEEESSHHHHHHHHHHHHHHHHHH------S--